Protein AF-A0A662FZT7-F1 (afdb_monomer_lite)

Radius of gyration: 16.77 Å; chains: 1; bounding box: 44×22×45 Å

Foldseek 3Di:
DDDLDPVLVVVLVVVLVVCCVVCVVPDDPVVNVVSVVLSVQCNVCSVVLSVDDPVCNVVVSVVSSVVVVVVVVVVVVVVVVVVVVVVVD

Sequence (89 aa):
MGRVNVNFNHRLKEEISRIRREIGVFLGEEDSAALEELVVFWMENEHVLSNFSNPYLLGSLCLLSIIHVVSRLNVIEKKLEALEGVHDA

pLDDT: mean 83.65, std 12.63, range [42.91, 93.81]

Secondary structure (DSSP, 8-state):
-----HHHHHHHHHHHHHHHHHHHTT--HHHHHHHHHHHHHHHHTHHHHTTS-GGGHHHHHHHHHHHHHHHHHHHHHHHHHHHHHHHT-

Structure (mmCIF, N/CA/C/O backbone):
data_AF-A0A662FZT7-F1
#
_entry.id   AF-A0A662FZT7-F1
#
loop_
_atom_site.group_PDB
_atom_site.id
_atom_site.type_symbol
_atom_site.label_atom_id
_atom_site.label_alt_id
_atom_site.label_comp_id
_atom_site.label_asym_id
_atom_site.label_entity_id
_atom_site.label_seq_id
_atom_site.pdbx_PDB_ins_code
_atom_site.Cartn_x
_atom_site.Cartn_y
_atom_site.Cartn_z
_atom_site.occupancy
_atom_site.B_iso_or_equiv
_atom_site.auth_seq_id
_atom_site.auth_comp_id
_atom_site.auth_asym_id
_atom_site.auth_atom_id
_atom_site.pdbx_PDB_model_num
ATOM 1 N N . MET A 1 1 ? -5.159 2.708 -24.241 1.00 42.91 1 MET A N 1
ATOM 2 C CA . MET A 1 1 ? -5.053 1.507 -23.385 1.00 42.91 1 MET A CA 1
ATOM 3 C C . MET A 1 1 ? -3.589 1.097 -23.347 1.00 42.91 1 MET A C 1
ATOM 5 O O . MET A 1 1 ? -3.112 0.462 -24.281 1.00 42.91 1 MET A O 1
ATOM 9 N N . GLY A 1 2 ? -2.846 1.611 -22.365 1.00 46.47 2 GLY A N 1
ATOM 10 C CA . GLY A 1 2 ? -1.403 1.399 -22.264 1.00 46.47 2 GLY A CA 1
ATOM 11 C C . GLY A 1 2 ? -1.118 -0.044 -21.873 1.00 46.47 2 GLY A C 1
ATOM 12 O O . GLY A 1 2 ? -1.562 -0.492 -20.821 1.00 46.47 2 GLY A O 1
ATOM 13 N N . ARG A 1 3 ? -0.420 -0.787 -22.734 1.00 50.34 3 ARG A N 1
ATOM 14 C CA . ARG A 1 3 ? 0.126 -2.094 -22.370 1.00 50.34 3 ARG A CA 1
ATOM 15 C C . ARG A 1 3 ? 1.165 -1.854 -21.281 1.00 50.34 3 ARG A C 1
ATOM 17 O O . ARG A 1 3 ? 2.237 -1.335 -21.585 1.00 50.34 3 ARG A O 1
ATOM 24 N N . VAL A 1 4 ? 0.839 -2.206 -20.040 1.00 58.47 4 VAL A N 1
ATOM 25 C CA . VAL A 1 4 ? 1.832 -2.291 -18.969 1.00 58.47 4 VAL A CA 1
ATOM 26 C C . VAL A 1 4 ? 2.963 -3.176 -19.485 1.00 58.47 4 VAL A C 1
ATOM 28 O O . VAL A 1 4 ? 2.743 -4.284 -19.981 1.00 58.47 4 VAL A O 1
ATOM 31 N N . ASN A 1 5 ? 4.173 -2.626 -19.495 1.00 67.81 5 ASN A N 1
ATOM 32 C CA . ASN A 1 5 ? 5.335 -3.307 -20.036 1.00 67.81 5 ASN A CA 1
ATOM 33 C C . ASN A 1 5 ? 5.651 -4.494 -19.116 1.00 67.81 5 ASN A C 1
ATOM 35 O O . ASN A 1 5 ? 5.833 -4.298 -17.920 1.00 67.81 5 ASN A O 1
ATOM 39 N N . VAL A 1 6 ? 5.738 -5.715 -19.648 1.00 69.38 6 VAL A N 1
ATOM 40 C CA . VAL A 1 6 ? 6.061 -6.930 -18.867 1.00 69.38 6 VAL A CA 1
ATOM 41 C C . VAL A 1 6 ? 7.339 -6.739 -18.032 1.00 69.38 6 VAL A C 1
ATOM 43 O O . VAL A 1 6 ? 7.442 -7.246 -16.917 1.00 69.38 6 VAL A O 1
ATOM 46 N N . ASN A 1 7 ? 8.276 -5.926 -18.531 1.00 79.25 7 ASN A N 1
ATOM 47 C CA . ASN A 1 7 ? 9.500 -5.544 -17.828 1.00 79.25 7 ASN A CA 1
ATOM 48 C C . ASN A 1 7 ? 9.235 -4.699 -16.562 1.00 79.25 7 ASN A C 1
ATOM 50 O O . ASN A 1 7 ? 9.924 -4.852 -15.560 1.00 79.25 7 ASN A O 1
ATOM 54 N N . PHE A 1 8 ? 8.219 -3.834 -16.578 1.00 83.94 8 PHE A N 1
ATOM 55 C CA . PHE A 1 8 ? 7.837 -3.026 -15.419 1.00 83.94 8 PHE A CA 1
ATOM 56 C C . PHE A 1 8 ? 7.281 -3.898 -14.289 1.00 83.94 8 PHE A C 1
ATOM 58 O O . PHE A 1 8 ? 7.769 -3.821 -13.167 1.00 83.94 8 PHE A O 1
ATOM 65 N N . ASN A 1 9 ? 6.333 -4.789 -14.594 1.00 83.81 9 ASN A N 1
ATOM 66 C CA . ASN A 1 9 ? 5.738 -5.668 -13.582 1.00 83.81 9 ASN A CA 1
ATOM 67 C C . ASN A 1 9 ? 6.763 -6.619 -12.963 1.00 83.81 9 ASN A C 1
ATOM 69 O O . ASN A 1 9 ? 6.683 -6.927 -11.775 1.00 83.81 9 ASN A O 1
ATOM 73 N N . HIS A 1 10 ? 7.737 -7.083 -13.749 1.00 87.38 10 HIS A N 1
ATOM 74 C CA . HIS A 1 10 ? 8.834 -7.881 -13.214 1.00 87.38 10 HIS A CA 1
ATOM 75 C C . HIS A 1 10 ? 9.658 -7.086 -12.193 1.00 87.38 10 HIS A C 1
ATOM 77 O O . HIS A 1 10 ? 9.804 -7.533 -11.060 1.00 87.38 10 HIS A O 1
ATOM 83 N N . ARG A 1 11 ? 10.085 -5.871 -12.551 1.00 87.25 11 ARG A N 1
ATOM 84 C CA . ARG A 1 11 ? 10.846 -4.983 -11.659 1.00 87.25 11 ARG A CA 1
ATOM 85 C C . ARG A 1 11 ? 10.068 -4.571 -10.413 1.00 87.25 11 ARG A C 1
ATOM 87 O O . ARG A 1 11 ? 10.626 -4.554 -9.324 1.00 87.25 11 ARG A O 1
ATOM 94 N N . LEU A 1 12 ? 8.774 -4.281 -10.552 1.00 90.19 12 LEU A N 1
ATOM 95 C CA . LEU A 1 12 ? 7.898 -3.986 -9.418 1.00 90.19 12 LEU A CA 1
ATOM 96 C C . LEU A 1 12 ? 7.888 -5.152 -8.423 1.00 90.19 12 LEU A C 1
ATOM 98 O O . LEU A 1 12 ? 8.075 -4.946 -7.227 1.00 90.19 12 LEU A O 1
ATOM 102 N N . LYS A 1 13 ? 7.741 -6.387 -8.917 1.00 91.25 13 LYS A N 1
ATOM 103 C CA . LYS A 1 13 ? 7.795 -7.587 -8.074 1.00 91.25 13 LYS A CA 1
ATOM 104 C C . LYS A 1 13 ? 9.159 -7.778 -7.414 1.00 91.25 13 LYS A C 1
ATOM 106 O O . LYS A 1 13 ? 9.200 -8.211 -6.263 1.00 91.25 13 LYS A O 1
ATOM 111 N N . GLU A 1 14 ? 10.251 -7.478 -8.112 1.00 91.00 14 GLU A N 1
ATOM 112 C CA . GLU A 1 14 ? 11.606 -7.542 -7.552 1.00 91.00 14 GLU A CA 1
ATOM 113 C C . GLU A 1 14 ? 11.783 -6.550 -6.398 1.00 91.00 14 GLU A C 1
ATOM 115 O O . GLU A 1 14 ? 12.185 -6.961 -5.309 1.00 91.00 14 GLU A O 1
ATOM 120 N N . GLU A 1 15 ? 11.410 -5.282 -6.591 1.00 90.62 15 GLU A N 1
ATOM 121 C CA . GLU A 1 15 ? 11.514 -4.259 -5.544 1.00 90.62 15 GLU A CA 1
ATOM 122 C C . GLU A 1 15 ? 10.601 -4.563 -4.353 1.00 90.62 15 GLU A C 1
ATOM 124 O O . GLU A 1 15 ? 11.039 -4.488 -3.208 1.00 90.62 15 GLU A O 1
ATOM 129 N N . ILE A 1 16 ? 9.364 -5.005 -4.590 1.00 91.94 16 ILE A N 1
ATOM 130 C CA . ILE A 1 16 ? 8.460 -5.440 -3.515 1.00 91.94 16 ILE A CA 1
ATOM 131 C C . ILE A 1 16 ? 9.066 -6.609 -2.732 1.00 91.94 16 ILE A C 1
ATOM 133 O O . ILE A 1 16 ? 9.075 -6.600 -1.501 1.00 91.94 16 ILE A O 1
ATOM 137 N N . SER A 1 17 ? 9.603 -7.612 -3.431 1.00 92.19 17 SER A N 1
ATOM 138 C CA . SER A 1 17 ? 10.226 -8.778 -2.793 1.00 92.19 17 SER A CA 1
ATOM 139 C C . SER A 1 17 ? 11.454 -8.384 -1.975 1.00 92.19 17 SER A C 1
ATOM 141 O O . SER A 1 17 ? 11.702 -8.954 -0.910 1.00 92.19 17 SER A O 1
ATOM 143 N N . ARG A 1 18 ? 12.217 -7.404 -2.464 1.00 91.56 18 ARG A N 1
ATOM 144 C CA . ARG A 1 18 ? 13.360 -6.828 -1.764 1.00 91.56 18 ARG A CA 1
ATOM 145 C C . ARG A 1 18 ? 12.920 -6.107 -0.491 1.00 91.56 18 ARG A C 1
ATOM 147 O O . ARG A 1 18 ? 13.427 -6.446 0.572 1.00 91.56 18 ARG A O 1
ATOM 154 N N . ILE A 1 19 ? 11.942 -5.204 -0.577 1.00 88.69 19 ILE A N 1
ATOM 155 C CA . ILE A 1 19 ? 11.383 -4.475 0.574 1.00 88.69 19 ILE A CA 1
ATOM 156 C C . ILE A 1 19 ? 10.859 -5.454 1.625 1.00 88.69 19 ILE A C 1
ATOM 158 O O . ILE A 1 19 ? 11.201 -5.342 2.800 1.00 88.69 19 ILE A O 1
ATOM 162 N N . ARG A 1 20 ? 10.082 -6.462 1.206 1.00 88.25 20 ARG A N 1
ATOM 163 C CA . ARG A 1 20 ? 9.545 -7.483 2.113 1.00 88.25 20 ARG A CA 1
ATOM 164 C C . ARG A 1 20 ? 10.655 -8.215 2.862 1.00 88.25 20 ARG A C 1
ATOM 166 O O . ARG A 1 20 ? 10.519 -8.470 4.052 1.00 88.25 20 ARG A O 1
ATOM 173 N N . ARG A 1 21 ? 11.756 -8.542 2.182 1.00 89.44 21 ARG A N 1
ATOM 174 C CA . ARG A 1 21 ? 12.905 -9.214 2.799 1.00 89.44 21 ARG A CA 1
ATOM 175 C C . ARG A 1 21 ? 13.677 -8.296 3.743 1.00 89.44 21 ARG A C 1
ATOM 177 O O . ARG A 1 21 ? 14.078 -8.747 4.806 1.00 89.44 21 ARG A O 1
ATOM 184 N N . GLU A 1 22 ? 13.915 -7.052 3.341 1.00 89.19 22 GLU A N 1
ATOM 185 C CA . GLU A 1 22 ? 14.699 -6.092 4.125 1.00 89.19 22 GLU A CA 1
ATOM 186 C C . GLU A 1 22 ? 13.950 -5.651 5.385 1.00 89.19 22 GLU A C 1
ATOM 188 O O . GLU A 1 22 ? 14.544 -5.606 6.457 1.00 89.19 22 GLU A O 1
ATOM 193 N N . ILE A 1 23 ? 12.651 -5.368 5.276 1.00 85.50 23 ILE A N 1
ATOM 194 C CA . ILE A 1 23 ? 11.852 -4.833 6.384 1.00 85.50 23 ILE A CA 1
ATOM 195 C C . ILE A 1 23 ? 11.202 -5.954 7.195 1.00 85.50 23 ILE A C 1
ATOM 197 O O . ILE A 1 23 ? 11.167 -5.869 8.417 1.00 85.50 23 ILE A O 1
ATOM 201 N N . GLY A 1 24 ? 10.736 -7.028 6.551 1.00 80.75 24 GLY A N 1
ATOM 202 C CA . GLY A 1 24 ? 9.945 -8.076 7.205 1.00 80.75 24 GLY A CA 1
ATOM 203 C C . GLY A 1 24 ? 10.653 -8.791 8.358 1.00 80.75 24 GLY A C 1
ATOM 204 O O . GLY A 1 24 ? 9.987 -9.291 9.252 1.00 80.75 24 GLY A O 1
ATOM 205 N N . VAL A 1 25 ? 11.990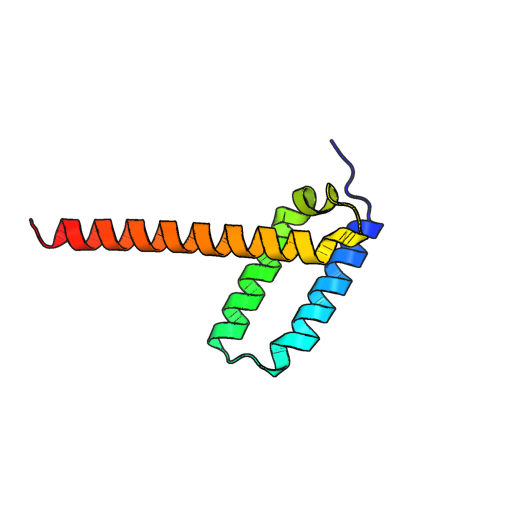 -8.787 8.389 1.00 84.56 25 VAL A N 1
ATOM 206 C CA . VAL A 1 25 ? 12.789 -9.336 9.504 1.00 84.56 25 VAL A CA 1
ATOM 207 C C . VAL A 1 25 ? 12.605 -8.537 10.802 1.00 84.56 25 VAL A C 1
ATOM 209 O O . VAL A 1 25 ? 12.813 -9.071 11.888 1.00 84.56 25 VAL A O 1
ATOM 212 N N . PHE A 1 26 ? 12.216 -7.267 10.697 1.00 86.56 26 PHE A N 1
ATOM 213 C CA . PHE A 1 26 ? 12.072 -6.347 11.824 1.00 86.56 26 PHE A CA 1
ATOM 214 C C . PHE A 1 26 ? 10.619 -6.157 12.278 1.00 86.56 26 PHE A C 1
ATOM 216 O O . PHE A 1 26 ? 10.390 -5.454 13.259 1.00 86.56 26 PHE A O 1
ATOM 223 N N . LEU A 1 27 ? 9.648 -6.744 11.572 1.00 85.81 27 LEU A N 1
ATOM 224 C CA . LEU A 1 27 ? 8.221 -6.530 11.818 1.00 85.81 27 LEU A CA 1
ATOM 225 C C . LEU A 1 27 ? 7.635 -7.582 12.767 1.00 85.81 27 LEU A C 1
ATOM 227 O O . LEU A 1 27 ? 7.963 -8.766 12.670 1.00 85.81 27 LEU A O 1
ATOM 231 N N . GLY A 1 28 ? 6.732 -7.152 13.653 1.00 85.06 28 GLY A N 1
ATOM 232 C CA . GLY A 1 28 ? 5.853 -8.057 14.400 1.00 85.06 28 GLY A CA 1
ATOM 233 C C . GLY A 1 28 ? 4.732 -8.633 13.522 1.00 85.06 28 GLY A C 1
ATOM 234 O O . GLY A 1 28 ? 4.599 -8.278 12.352 1.00 85.06 28 GLY A O 1
ATOM 235 N N . GLU A 1 29 ? 3.893 -9.514 14.078 1.00 81.06 29 GLU A N 1
ATOM 236 C CA . GLU A 1 29 ? 2.789 -10.145 13.328 1.00 81.06 29 GLU A CA 1
ATOM 237 C C . GLU A 1 29 ? 1.777 -9.124 12.776 1.00 81.06 29 GLU A C 1
ATOM 239 O O . GLU A 1 29 ? 1.397 -9.203 11.607 1.00 81.06 29 GLU A O 1
ATOM 244 N N . GLU A 1 30 ? 1.378 -8.135 13.583 1.00 77.31 30 GLU A N 1
ATOM 245 C CA . GLU A 1 30 ? 0.444 -7.077 13.163 1.00 77.31 30 GLU A CA 1
ATOM 246 C C . GLU A 1 30 ? 1.035 -6.205 12.044 1.00 77.31 30 GLU A C 1
ATOM 248 O O . GLU A 1 30 ? 0.376 -5.938 11.035 1.00 77.31 30 GLU A O 1
ATOM 253 N N . ASP A 1 31 ? 2.308 -5.831 12.175 1.00 84.62 31 ASP A N 1
ATOM 254 C CA . ASP A 1 31 ? 3.015 -5.036 11.172 1.00 84.62 31 ASP A CA 1
ATOM 255 C C . ASP A 1 31 ? 3.225 -5.818 9.866 1.00 84.62 31 ASP A C 1
ATOM 257 O O . ASP A 1 31 ? 3.191 -5.249 8.772 1.00 84.62 31 ASP A O 1
ATOM 261 N N . SER A 1 32 ? 3.412 -7.138 9.961 1.00 85.94 32 SER A N 1
ATOM 262 C CA . SER A 1 32 ? 3.529 -8.022 8.803 1.00 85.94 32 SER A CA 1
ATOM 263 C C . SER A 1 32 ? 2.229 -8.054 7.995 1.00 85.94 32 SER A C 1
ATOM 265 O O . SER A 1 32 ? 2.265 -7.912 6.772 1.00 85.94 32 SER A O 1
ATOM 267 N N . ALA A 1 33 ? 1.076 -8.147 8.664 1.00 87.94 33 ALA A N 1
ATOM 268 C CA . ALA A 1 33 ? -0.224 -8.086 8.001 1.00 87.94 33 ALA A CA 1
ATOM 269 C C . ALA A 1 33 ? -0.460 -6.727 7.316 1.00 87.94 33 ALA A C 1
ATOM 271 O O . ALA A 1 33 ? -0.929 -6.681 6.177 1.00 87.94 33 ALA A O 1
ATOM 272 N N . ALA A 1 34 ? -0.080 -5.625 7.972 1.00 87.00 34 ALA A N 1
ATOM 273 C CA . ALA A 1 34 ? -0.168 -4.287 7.389 1.00 87.00 34 ALA A CA 1
ATOM 274 C C . ALA A 1 34 ? 0.740 -4.123 6.154 1.00 87.00 34 ALA A C 1
ATOM 276 O O . ALA A 1 34 ? 0.338 -3.506 5.165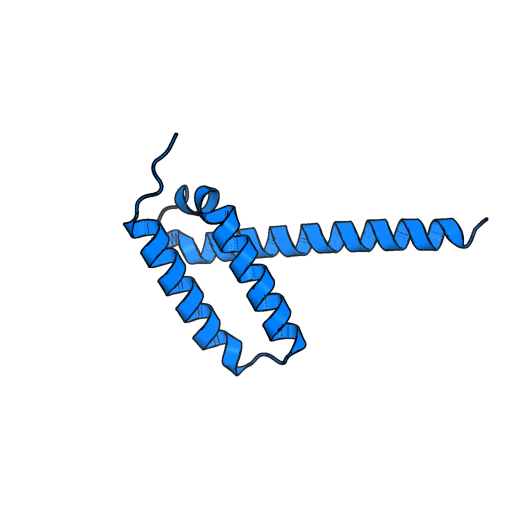 1.00 87.00 34 ALA A O 1
ATOM 277 N N . LEU A 1 35 ? 1.943 -4.707 6.179 1.00 89.75 35 LEU A N 1
ATOM 278 C CA . LEU A 1 35 ? 2.845 -4.717 5.027 1.00 89.75 35 LEU A CA 1
ATOM 279 C C . LEU A 1 35 ? 2.262 -5.520 3.857 1.00 89.75 35 LEU A C 1
ATOM 281 O O . LEU A 1 35 ? 2.342 -5.073 2.715 1.00 89.75 35 LEU A O 1
ATOM 285 N N . GLU A 1 36 ? 1.663 -6.682 4.114 1.00 90.81 36 GLU A N 1
ATOM 286 C CA . GLU A 1 36 ? 1.015 -7.474 3.062 1.00 90.81 36 GLU A CA 1
ATOM 287 C C . GLU A 1 36 ? -0.152 -6.722 2.413 1.00 90.81 36 GLU A C 1
ATOM 289 O O . GLU A 1 36 ? -0.279 -6.714 1.188 1.00 90.81 36 GLU A O 1
ATOM 294 N N . GLU A 1 37 ? -0.955 -6.015 3.208 1.00 92.06 37 GLU A N 1
ATOM 295 C CA . GLU A 1 37 ? -2.024 -5.155 2.697 1.00 92.06 37 GLU A CA 1
ATOM 296 C C . GLU A 1 37 ? -1.477 -4.035 1.793 1.00 92.06 37 GLU A C 1
ATOM 298 O O . GLU A 1 37 ? -2.004 -3.799 0.705 1.00 92.06 37 GLU A O 1
ATOM 303 N N . LEU A 1 38 ? -0.378 -3.388 2.198 1.00 91.94 38 LEU A N 1
ATOM 304 C CA . LEU A 1 38 ? 0.304 -2.379 1.381 1.00 91.94 38 LEU A CA 1
ATOM 305 C C . LEU A 1 38 ? 0.840 -2.959 0.068 1.00 91.94 38 LEU A C 1
ATOM 307 O O . LEU A 1 38 ? 0.735 -2.316 -0.976 1.00 91.94 38 LEU A O 1
ATOM 311 N N . VAL A 1 39 ? 1.380 -4.179 0.090 1.00 92.31 39 VAL A N 1
ATOM 312 C CA . VAL A 1 39 ? 1.861 -4.855 -1.122 1.00 92.31 39 VAL A CA 1
ATOM 313 C C . VAL A 1 39 ? 0.720 -5.136 -2.092 1.00 92.31 39 VAL A C 1
ATOM 315 O O . VAL A 1 39 ? 0.864 -4.877 -3.290 1.00 92.31 39 VAL A O 1
ATOM 318 N N . VAL A 1 40 ? -0.412 -5.641 -1.595 1.00 93.81 40 VAL A N 1
ATOM 319 C CA . VAL A 1 40 ? -1.613 -5.846 -2.416 1.00 93.81 40 VAL A CA 1
ATOM 320 C C . VAL A 1 40 ? -2.044 -4.520 -3.038 1.00 93.81 40 VAL A C 1
ATOM 322 O O . VAL A 1 40 ? -2.201 -4.445 -4.256 1.00 93.81 40 VAL A O 1
ATOM 325 N N . PHE A 1 41 ? -2.108 -3.454 -2.238 1.00 93.38 41 PHE A N 1
ATOM 326 C CA . PHE A 1 41 ? -2.453 -2.120 -2.718 1.00 93.38 41 PHE A CA 1
ATOM 327 C C . PHE A 1 41 ? -1.501 -1.616 -3.817 1.00 93.38 41 PHE A C 1
ATOM 329 O O . PHE A 1 41 ? -1.954 -1.090 -4.836 1.00 93.38 41 PHE A O 1
ATOM 336 N N . TRP A 1 42 ? -0.184 -1.795 -3.675 1.00 93.25 42 TRP A N 1
ATOM 337 C CA . TRP A 1 42 ? 0.774 -1.410 -4.719 1.00 93.25 42 TRP A CA 1
ATOM 338 C C . TRP A 1 42 ? 0.567 -2.185 -6.022 1.00 93.25 42 TRP A C 1
ATOM 340 O O . TRP A 1 42 ? 0.628 -1.590 -7.098 1.00 93.25 42 TRP A O 1
ATOM 350 N N . MET A 1 43 ? 0.305 -3.491 -5.935 1.00 90.75 43 MET A N 1
ATOM 351 C CA . MET A 1 43 ? 0.071 -4.343 -7.104 1.00 90.75 43 MET A CA 1
ATOM 352 C C . MET A 1 43 ? -1.240 -3.995 -7.816 1.00 90.75 43 MET A C 1
ATOM 354 O O . MET A 1 43 ? -1.270 -3.927 -9.041 1.00 90.75 43 MET A O 1
ATOM 358 N N . GLU A 1 44 ? -2.313 -3.707 -7.081 1.00 92.56 44 GLU A N 1
ATOM 359 C CA . GLU A 1 44 ? -3.579 -3.233 -7.661 1.00 92.56 44 GLU A CA 1
ATOM 360 C C . GLU A 1 44 ? -3.404 -1.895 -8.400 1.00 92.56 44 GLU A C 1
ATOM 362 O O . GLU A 1 44 ? -4.022 -1.637 -9.439 1.00 92.56 44 GLU A O 1
ATOM 367 N N . ASN A 1 45 ? -2.485 -1.063 -7.910 1.00 90.00 45 ASN A N 1
ATOM 368 C CA . ASN A 1 45 ? -2.134 0.225 -8.495 1.00 90.00 45 ASN A CA 1
ATOM 369 C C . ASN A 1 45 ? -0.911 0.157 -9.433 1.00 90.00 45 ASN A C 1
ATOM 371 O O . ASN A 1 45 ? -0.338 1.199 -9.766 1.00 90.00 45 ASN A O 1
ATOM 375 N N . GLU A 1 46 ? -0.532 -1.030 -9.933 1.00 88.19 46 GLU A N 1
ATOM 376 C CA . GLU A 1 46 ? 0.635 -1.199 -10.818 1.00 88.19 46 GLU A CA 1
ATOM 377 C C . GLU A 1 46 ? 0.557 -0.319 -12.072 1.00 88.19 46 GLU A C 1
ATOM 379 O O . GLU A 1 46 ? 1.562 0.196 -12.554 1.00 88.19 46 GLU A O 1
ATOM 384 N N . HIS A 1 47 ? -0.654 -0.084 -12.576 1.00 85.56 47 HIS A N 1
ATOM 385 C CA . HIS A 1 47 ? -0.904 0.765 -13.732 1.00 85.56 47 HIS A CA 1
ATOM 386 C C . HIS A 1 47 ? -0.544 2.233 -13.454 1.00 85.56 47 HIS A C 1
ATOM 388 O O . HIS A 1 47 ? 0.031 2.894 -14.319 1.00 85.56 47 HIS A O 1
ATOM 394 N N . VAL A 1 48 ? -0.821 2.731 -12.243 1.00 85.19 48 VAL A N 1
ATOM 395 C CA . VAL A 1 48 ? -0.420 4.073 -11.797 1.00 85.19 48 VAL A CA 1
ATOM 396 C C . VAL A 1 48 ? 1.094 4.129 -11.654 1.00 85.19 48 VAL A C 1
ATOM 398 O O . VAL A 1 48 ? 1.724 5.051 -12.169 1.00 85.19 48 VAL A O 1
ATOM 401 N N . LEU A 1 49 ? 1.682 3.107 -11.025 1.00 85.00 49 LEU A N 1
ATOM 402 C CA . LEU A 1 49 ? 3.128 2.989 -10.845 1.00 85.00 49 LEU A CA 1
ATOM 403 C C . LEU A 1 49 ? 3.875 2.934 -12.186 1.00 85.00 49 LEU A C 1
ATOM 405 O O . LEU A 1 49 ? 4.937 3.535 -12.315 1.00 85.00 49 LEU A O 1
ATOM 409 N N . SER A 1 50 ? 3.296 2.289 -13.201 1.00 82.00 50 SER A N 1
ATOM 410 C CA . SER A 1 50 ? 3.900 2.142 -14.532 1.00 82.00 50 SER A CA 1
ATOM 411 C C . SER A 1 50 ? 4.049 3.458 -15.299 1.00 82.00 50 SER A C 1
ATOM 413 O O . SER A 1 50 ? 4.844 3.535 -16.237 1.00 82.00 50 SER A O 1
ATOM 415 N N . ASN A 1 51 ? 3.320 4.504 -14.887 1.00 81.50 51 ASN A N 1
ATOM 416 C CA . ASN A 1 51 ? 3.466 5.850 -15.441 1.00 81.50 51 ASN A CA 1
ATOM 417 C C . ASN A 1 51 ? 4.696 6.582 -14.884 1.00 81.50 51 ASN A C 1
ATOM 419 O O . ASN A 1 51 ? 5.127 7.579 -15.463 1.00 81.50 51 ASN A O 1
ATOM 423 N N . PHE A 1 52 ? 5.269 6.104 -13.778 1.00 76.38 52 PHE A N 1
ATOM 424 C CA . PHE A 1 52 ? 6.511 6.632 -13.233 1.00 76.38 52 PHE A CA 1
ATOM 425 C C . PHE A 1 52 ? 7.701 5.899 -13.850 1.00 76.38 52 PHE A C 1
ATOM 427 O O . PHE A 1 52 ? 7.672 4.692 -14.093 1.00 76.38 52 PHE A O 1
ATOM 434 N N . SER A 1 53 ? 8.779 6.631 -14.128 1.00 67.50 53 SER A N 1
ATOM 435 C CA . SER A 1 53 ? 9.989 6.000 -14.644 1.00 67.50 53 SER A CA 1
ATOM 436 C C . SER A 1 53 ? 10.679 5.170 -13.553 1.00 67.50 53 SER A C 1
ATOM 438 O O . SER A 1 53 ? 10.608 5.479 -12.365 1.00 67.50 53 SER A O 1
ATOM 440 N N . ASN A 1 54 ? 11.396 4.121 -13.976 1.00 67.12 54 ASN A N 1
ATOM 441 C CA . ASN A 1 54 ? 12.142 3.204 -13.103 1.00 67.12 54 ASN A CA 1
ATOM 442 C C . ASN A 1 54 ? 12.945 3.851 -11.950 1.00 67.12 54 ASN A C 1
ATOM 444 O O . ASN A 1 54 ? 12.873 3.315 -10.847 1.00 67.12 54 ASN A O 1
ATOM 448 N N . PRO A 1 55 ? 13.700 4.960 -12.130 1.00 70.75 55 PRO A N 1
ATOM 449 C CA . PRO A 1 55 ? 14.459 5.557 -11.024 1.00 70.75 55 PRO A CA 1
ATOM 450 C C . PRO A 1 55 ? 13.585 6.099 -9.883 1.00 70.75 55 PRO A C 1
ATOM 452 O O . PRO A 1 55 ? 14.102 6.334 -8.795 1.00 70.75 55 PRO A O 1
ATOM 455 N N . TYR A 1 56 ? 12.281 6.283 -10.100 1.00 79.56 56 TYR A N 1
ATOM 456 C CA . TYR A 1 56 ? 11.360 6.807 -9.092 1.00 79.56 56 TYR A CA 1
ATOM 457 C C . TYR A 1 56 ? 10.487 5.734 -8.445 1.00 79.56 56 TYR A C 1
ATOM 459 O O . TYR A 1 56 ? 9.656 6.083 -7.616 1.00 79.56 56 TYR A O 1
ATOM 467 N N . LEU A 1 57 ? 10.684 4.446 -8.757 1.00 85.12 57 LEU A N 1
ATOM 468 C CA . LEU A 1 57 ? 9.797 3.370 -8.306 1.00 85.12 57 LEU A CA 1
ATOM 469 C C . LEU A 1 57 ? 9.622 3.339 -6.778 1.00 85.12 57 LEU A C 1
ATOM 471 O O . LEU A 1 57 ? 8.493 3.328 -6.300 1.00 85.12 57 LEU A O 1
ATOM 475 N N . LEU A 1 58 ? 10.711 3.431 -6.006 1.00 86.19 58 LEU A N 1
ATOM 476 C CA . LEU A 1 58 ? 10.638 3.503 -4.539 1.00 86.19 58 LEU A CA 1
ATOM 477 C C . LEU A 1 58 ? 9.902 4.758 -4.046 1.00 86.19 58 LEU A C 1
ATOM 479 O O . LEU A 1 58 ? 9.103 4.684 -3.116 1.00 86.19 58 LEU A O 1
ATOM 483 N N . GLY A 1 59 ? 10.139 5.906 -4.686 1.00 86.56 59 GLY A N 1
ATOM 484 C CA . GLY A 1 59 ? 9.432 7.150 -4.375 1.00 86.56 59 GLY A CA 1
ATOM 485 C C . GLY A 1 59 ? 7.932 7.039 -4.653 1.00 86.56 59 GLY A C 1
ATOM 486 O O . GLY A 1 59 ? 7.118 7.452 -3.832 1.00 86.56 59 GLY A O 1
ATOM 487 N N . SER A 1 60 ? 7.556 6.415 -5.769 1.00 88.00 60 SER A N 1
ATOM 488 C CA . SER A 1 60 ? 6.165 6.159 -6.141 1.00 88.00 60 SER A CA 1
ATOM 489 C C . SER A 1 60 ? 5.480 5.181 -5.184 1.00 88.00 60 SER A C 1
ATOM 491 O O . SER A 1 60 ? 4.346 5.431 -4.781 1.00 88.00 60 SER A O 1
ATOM 493 N N . LEU A 1 61 ? 6.167 4.112 -4.762 1.00 91.19 61 LEU A N 1
ATOM 494 C CA . LEU A 1 61 ? 5.670 3.188 -3.734 1.00 91.19 61 LEU A CA 1
ATOM 495 C C . LEU A 1 61 ? 5.459 3.907 -2.397 1.00 91.19 61 LEU A C 1
ATOM 497 O O . LEU A 1 61 ? 4.426 3.726 -1.754 1.00 91.19 61 LEU A O 1
ATOM 501 N N . CYS A 1 62 ? 6.390 4.777 -2.002 1.00 90.19 62 CYS A N 1
ATOM 502 C CA . CYS A 1 62 ? 6.258 5.596 -0.799 1.00 90.19 62 CYS A CA 1
ATOM 503 C C . CYS A 1 62 ? 5.028 6.518 -0.869 1.00 90.19 62 CYS A C 1
ATOM 505 O O . CYS A 1 62 ? 4.197 6.507 0.038 1.00 90.19 62 CYS A O 1
ATOM 507 N N . LEU A 1 63 ? 4.846 7.246 -1.977 1.00 88.69 63 LEU A N 1
ATOM 508 C CA . LEU A 1 63 ? 3.679 8.111 -2.179 1.00 88.69 63 LEU A CA 1
ATOM 509 C C . LEU A 1 63 ? 2.359 7.334 -2.131 1.00 88.69 63 LEU A C 1
ATOM 511 O O . LEU A 1 63 ? 1.427 7.762 -1.450 1.00 88.69 63 LEU A O 1
ATOM 515 N N . LEU A 1 64 ? 2.280 6.182 -2.803 1.00 91.31 64 LEU A N 1
ATOM 516 C CA . LEU A 1 64 ? 1.098 5.322 -2.733 1.00 91.31 64 LEU A CA 1
ATOM 517 C C . LEU A 1 64 ? 0.836 4.825 -1.309 1.00 91.31 64 LEU A C 1
ATOM 519 O O . LEU A 1 64 ? -0.313 4.792 -0.882 1.00 91.31 64 LEU A O 1
ATOM 523 N N . SER A 1 65 ? 1.882 4.500 -0.553 1.00 92.38 65 SER A N 1
ATOM 524 C CA . SER A 1 65 ? 1.745 4.080 0.847 1.00 92.38 65 SER A CA 1
ATOM 525 C C . SER A 1 65 ? 1.154 5.185 1.719 1.00 92.38 65 SER A C 1
ATOM 527 O O . SER A 1 65 ? 0.248 4.924 2.505 1.00 92.38 65 SER A O 1
ATOM 529 N N . ILE A 1 66 ? 1.611 6.430 1.549 1.00 91.25 66 ILE A N 1
ATOM 530 C CA . ILE A 1 66 ? 1.054 7.588 2.261 1.00 91.25 66 ILE A CA 1
ATOM 531 C C . ILE A 1 66 ? -0.427 7.763 1.910 1.00 91.25 66 ILE A C 1
ATOM 533 O O . ILE A 1 66 ? -1.250 7.941 2.804 1.00 91.25 66 ILE A O 1
ATOM 537 N N . ILE A 1 67 ? -0.783 7.664 0.625 1.00 91.12 67 ILE A N 1
ATOM 538 C CA . ILE A 1 67 ? -2.180 7.747 0.176 1.00 91.12 67 ILE A CA 1
ATOM 539 C C . ILE A 1 67 ? -3.028 6.639 0.817 1.00 91.12 67 ILE A C 1
ATOM 541 O O . ILE A 1 67 ? -4.130 6.923 1.291 1.00 91.12 67 ILE A O 1
ATOM 545 N N . HIS A 1 68 ? -2.519 5.403 0.879 1.00 93.12 68 HIS A N 1
ATOM 546 C CA . HIS A 1 68 ? -3.203 4.281 1.532 1.00 93.12 68 HIS A CA 1
ATOM 547 C C . HIS A 1 68 ? -3.459 4.556 3.014 1.00 93.12 68 HIS A C 1
ATOM 549 O O . HIS A 1 68 ? -4.585 4.424 3.490 1.00 93.12 68 HIS A O 1
ATOM 555 N N . VAL A 1 69 ? -2.433 5.017 3.734 1.00 92.94 69 VAL A N 1
ATOM 556 C CA . VAL A 1 69 ? -2.540 5.368 5.157 1.00 92.94 69 VAL A CA 1
ATOM 557 C C . VAL A 1 69 ? -3.574 6.473 5.373 1.00 92.94 69 VAL A C 1
ATOM 559 O O . VAL A 1 69 ? -4.461 6.313 6.209 1.00 92.94 69 VAL A O 1
ATOM 562 N N . VAL A 1 70 ? -3.528 7.554 4.588 1.00 93.12 70 VAL A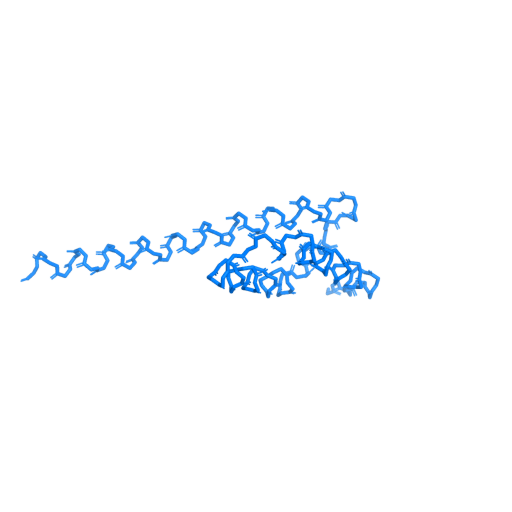 N 1
ATOM 563 C CA . VAL A 1 70 ? -4.511 8.649 4.670 1.00 93.12 70 VAL A CA 1
ATOM 564 C C . VAL A 1 70 ? -5.928 8.144 4.383 1.00 93.12 70 VAL A C 1
ATOM 566 O O . VAL A 1 70 ? -6.869 8.509 5.083 1.00 93.12 70 VAL A O 1
ATOM 569 N N . SER A 1 71 ? -6.101 7.265 3.392 1.00 93.12 71 SER A N 1
ATOM 570 C CA . SER A 1 71 ? -7.404 6.667 3.086 1.00 93.12 71 SER A CA 1
ATOM 571 C C . SER A 1 71 ? -7.953 5.858 4.265 1.00 93.12 71 SER A C 1
ATOM 573 O O . SER A 1 71 ? -9.116 6.030 4.640 1.00 93.12 71 SER A O 1
ATOM 575 N N . ARG A 1 72 ? -7.117 5.025 4.897 1.00 92.38 72 ARG A N 1
ATOM 576 C CA . ARG A 1 72 ? -7.508 4.248 6.080 1.00 92.38 72 ARG A CA 1
ATOM 577 C C . ARG A 1 72 ? -7.829 5.133 7.279 1.00 92.38 72 ARG A C 1
ATOM 579 O O . ARG A 1 72 ? -8.817 4.859 7.956 1.00 92.38 72 ARG A O 1
ATOM 586 N N . LEU A 1 73 ? -7.051 6.192 7.509 1.00 93.38 73 LEU A N 1
ATOM 587 C CA . LEU A 1 73 ? -7.325 7.177 8.558 1.00 93.38 73 LEU A CA 1
ATOM 588 C C . LEU A 1 73 ? -8.695 7.825 8.359 1.00 93.38 73 LEU A C 1
ATOM 590 O O . LEU A 1 73 ? -9.517 7.763 9.264 1.00 93.38 73 LEU A O 1
ATOM 594 N N . ASN A 1 74 ? -9.006 8.293 7.149 1.00 92.81 74 ASN A N 1
ATOM 595 C CA . ASN A 1 74 ? -10.317 8.877 6.845 1.00 92.81 74 ASN A CA 1
ATOM 596 C C . ASN A 1 74 ? -11.476 7.888 7.079 1.00 92.81 74 ASN A C 1
ATOM 598 O O . ASN A 1 74 ? -12.577 8.280 7.460 1.00 92.81 74 ASN A O 1
ATOM 602 N N . VAL A 1 75 ? -11.269 6.591 6.817 1.00 93.19 75 VAL A N 1
ATOM 603 C CA . VAL A 1 75 ? -12.276 5.553 7.107 1.00 93.19 75 VAL A CA 1
ATOM 604 C C . VAL A 1 75 ? -12.456 5.368 8.613 1.00 93.19 75 VAL A C 1
ATOM 606 O O . VAL A 1 75 ? -13.582 5.167 9.066 1.00 93.19 75 VAL A O 1
ATOM 609 N N . ILE A 1 76 ? -11.369 5.416 9.382 1.00 93.50 76 ILE A N 1
ATOM 610 C CA . ILE A 1 76 ? -11.4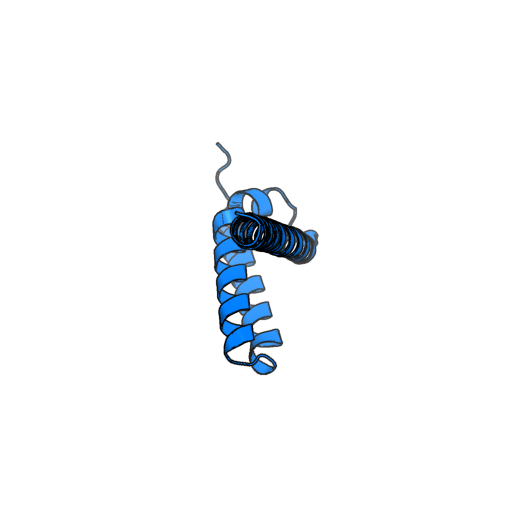08 5.319 10.843 1.00 93.50 76 ILE A CA 1
ATOM 611 C C . ILE A 1 76 ? -12.100 6.547 11.439 1.00 93.50 76 ILE A C 1
ATOM 613 O O . ILE A 1 76 ? -13.011 6.373 12.241 1.00 93.50 76 ILE A O 1
ATOM 617 N N . GLU A 1 77 ? -11.748 7.755 10.997 1.00 92.88 77 GLU A N 1
ATOM 618 C CA . GLU A 1 77 ? -12.378 9.011 11.427 1.00 92.88 77 GLU A CA 1
ATOM 619 C C . GLU A 1 77 ? -13.891 8.980 11.190 1.00 92.88 77 GLU A C 1
ATOM 621 O O . GLU A 1 77 ? -14.661 9.172 12.123 1.00 92.88 77 GLU A O 1
ATOM 626 N N . LYS A 1 78 ? -14.342 8.584 9.994 1.00 92.25 78 LYS A N 1
ATOM 627 C CA . LYS A 1 78 ? -15.781 8.435 9.704 1.00 92.25 78 LYS A CA 1
ATOM 628 C C . LYS A 1 78 ? -16.487 7.419 10.600 1.00 92.25 78 LYS A C 1
ATOM 630 O O . LYS A 1 78 ? -17.659 7.585 10.929 1.00 92.25 78 LYS A O 1
ATOM 635 N N . LYS A 1 79 ? -15.810 6.322 10.952 1.00 93.06 79 LYS A N 1
ATOM 636 C CA . LYS A 1 79 ? -16.367 5.315 11.867 1.00 93.06 79 LYS A CA 1
ATOM 637 C C . LYS A 1 79 ? -16.444 5.843 13.296 1.00 93.06 79 LYS A C 1
ATOM 639 O O . LYS A 1 79 ? -17.405 5.520 13.984 1.00 93.06 79 LYS A O 1
ATOM 644 N N . LEU A 1 80 ? -15.460 6.632 13.725 1.00 91.75 80 LEU A N 1
ATOM 645 C CA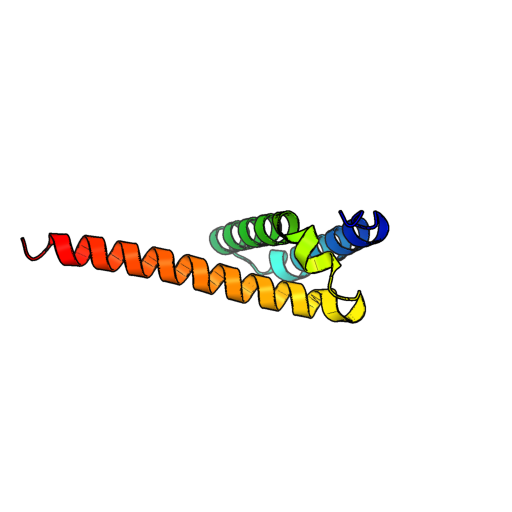 . LEU A 1 80 ? -15.467 7.299 15.024 1.00 91.75 80 LEU A CA 1
ATOM 646 C C . LEU A 1 80 ? -16.603 8.319 15.104 1.00 91.75 80 LEU A C 1
ATOM 648 O O . LEU A 1 80 ? -17.420 8.211 16.009 1.00 91.75 80 LEU A O 1
ATOM 652 N N . GLU A 1 81 ? -16.742 9.198 14.109 1.00 91.62 81 GLU A N 1
ATOM 653 C CA . GLU A 1 81 ? -17.851 10.161 14.025 1.00 91.62 81 GLU A CA 1
ATOM 654 C C . GLU A 1 81 ? -19.221 9.463 14.101 1.00 91.62 81 GLU A C 1
ATOM 656 O O . GLU A 1 81 ? -20.127 9.918 14.797 1.00 91.62 81 GLU A O 1
ATOM 661 N N . ALA A 1 82 ? -19.376 8.321 13.420 1.00 89.88 82 ALA A N 1
ATOM 662 C CA . ALA A 1 82 ? -20.609 7.538 13.466 1.00 89.88 82 ALA A CA 1
ATOM 663 C C . ALA A 1 82 ? -20.886 6.920 14.848 1.00 89.88 82 ALA A C 1
ATOM 665 O O . ALA A 1 82 ? -22.047 6.757 15.210 1.00 89.88 82 ALA A O 1
ATOM 666 N N . LEU A 1 83 ? -19.852 6.555 15.610 1.00 88.19 83 LEU A N 1
ATOM 667 C CA . LEU A 1 83 ? -19.996 6.015 16.965 1.00 88.19 83 LEU A CA 1
ATOM 668 C C . LEU A 1 83 ? -20.261 7.120 17.993 1.00 88.19 83 LEU A C 1
ATOM 670 O O . LEU A 1 83 ? -21.083 6.931 18.886 1.00 88.19 83 LEU A O 1
ATOM 674 N N . GLU A 1 84 ? -19.610 8.273 17.846 1.00 80.88 84 GLU A N 1
ATOM 675 C CA . GLU A 1 84 ? -19.836 9.453 18.686 1.00 80.88 84 GLU A CA 1
ATOM 676 C C . GLU A 1 84 ? -21.254 10.005 18.482 1.00 80.88 84 GLU A C 1
ATOM 678 O O . GLU A 1 84 ? -21.964 10.244 19.454 1.00 80.88 84 GLU A O 1
ATOM 683 N N . GLY A 1 85 ? -21.738 10.067 17.236 1.00 60.62 85 GLY A N 1
ATOM 684 C CA . GLY A 1 85 ? -23.115 10.472 16.929 1.00 60.62 85 GLY A CA 1
ATOM 685 C C . GLY A 1 85 ? -24.207 9.510 17.426 1.00 60.62 85 GLY A C 1
ATOM 686 O O . GLY A 1 85 ? -25.376 9.884 17.455 1.00 60.62 85 GLY A O 1
ATOM 687 N N . VAL A 1 86 ? -23.851 8.285 17.829 1.00 57.72 86 VAL A N 1
ATOM 688 C CA . VAL A 1 86 ? -24.766 7.317 18.467 1.00 57.72 86 VAL A CA 1
ATOM 689 C C . VAL A 1 86 ? -24.803 7.490 19.992 1.00 57.72 86 VAL A C 1
ATOM 691 O O . VAL A 1 86 ? -25.723 6.992 20.631 1.00 57.72 86 VAL A O 1
ATOM 694 N N . HIS A 1 87 ? -23.841 8.199 20.592 1.00 51.38 87 HIS A N 1
ATOM 695 C CA . HIS A 1 87 ? -23.804 8.422 22.041 1.00 51.38 87 HIS A CA 1
ATOM 696 C C . HIS A 1 87 ? -24.633 9.637 22.499 1.00 51.38 87 HIS A C 1
ATOM 698 O O . HIS A 1 87 ? -24.963 9.730 23.679 1.00 51.38 87 HIS A O 1
ATOM 704 N N . ASP A 1 88 ? -25.005 10.524 21.569 1.00 47.88 88 ASP A N 1
ATOM 705 C CA . ASP A 1 88 ? -25.784 11.748 21.821 1.00 47.88 88 ASP A CA 1
ATOM 706 C C . ASP A 1 88 ? -27.295 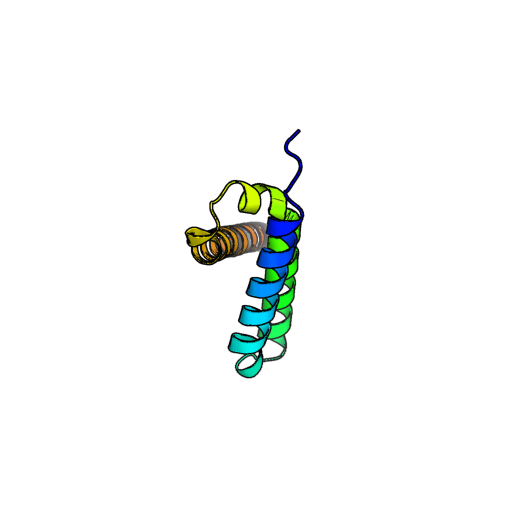11.623 21.491 1.00 47.88 88 ASP A C 1
ATOM 708 O O . ASP A 1 88 ? -28.004 12.633 21.451 1.00 47.88 88 ASP A O 1
ATOM 712 N N . ALA A 1 89 ? -27.812 10.406 21.262 1.00 44.50 89 ALA A N 1
ATOM 713 C CA . ALA A 1 89 ? -29.229 10.119 20.978 1.00 44.50 89 ALA A CA 1
ATOM 714 C C . ALA A 1 89 ? -29.831 9.123 21.981 1.00 44.50 89 ALA A C 1
ATOM 716 O O . ALA A 1 89 ? -31.004 9.332 22.374 1.00 44.50 89 ALA A O 1
#